Protein AF-A0A109LK36-F1 (afdb_monomer)

Organism: Pseudomonas fluorescens (NCBI:txid294)

Foldseek 3Di:
DAWDAKDAQVVDVVGDPDIGTDDDDDDDPDDPADAPDVVLLVVLLVQLVVCQVAFQCVSCVVQDHCVLLVVLVHDRRDGSVVDDSNSSSSSSNSSVVDDPPPDD

Mean predicted aligned error: 5.04 Å

Nearest PDB structures (foldseek):
  3tpz-assembly2_B  TM=9.433E-01  e=3.601E-09  Escherichia coli K-12
  3tpz-assembly1_A  TM=9.506E-01  e=6.682E-09  Escherichia coli K-12
  7o5h-assembly1_V  TM=9.670E-01  e=1.096E-08  Escherichia coli K-12
  3tqs-assembly2_B  TM=9.548E-01  e=1.971E-06  Coxiella burnetii
  3uzu-assembly1_A  TM=8.155E-01  e=7.677E-06  Burkholderia pseudomallei

Sequence (104 aa):
MEHLFNVGPGAFNPPPKVDSAIVRLVPHAVLPHPAKDHKLLERVVREAFNQRRKTLRNTLKALLSNAEIEAAGVDGSLRPEQLDLAAFVRLADQLAIQPASVVE

pLDDT: mean 93.14, std 12.26, range [31.98, 98.31]

Radius of gyration: 18.28 Å; Cα contacts (8 Å, |Δi|>4): 128; chains: 1; bounding box: 41×30×44 Å

InterPro domains:
  IPR001737 Ribosomal RNA adenine methyltransferase KsgA/Erm [PF00398] (2-94)
  IPR001737 Ribosomal RNA adenine methyltransferase KsgA/Erm [PS51689] (1-99)
  IPR001737 Ribosomal RNA adenine methyltransferase KsgA/Erm [PTHR11727] (2-95)
  IPR023165 rRNA adenine dimethylase-like, C-terminal [G3DSA:1.10.8.100] (32-96)
  IPR029063 S-adenosyl-L-methionine-dependent methyltransferase superfamily [G3DSA:3.40.50.150] (1-31)
  IPR029063 S-adenosyl-L-methionine-dependent methyltransferase superfamily [SSF53335] (1-95)

Structure (mmCIF, N/CA/C/O backbone):
data_AF-A0A109LK36-F1
#
_entry.id   AF-A0A109LK36-F1
#
loop_
_atom_site.group_PDB
_atom_site.id
_atom_site.type_symbol
_atom_site.label_atom_id
_atom_site.label_alt_id
_atom_site.label_comp_id
_atom_site.label_asym_id
_atom_site.label_entity_id
_atom_site.label_seq_id
_atom_site.pdbx_PDB_ins_code
_atom_site.Cartn_x
_atom_site.Cartn_y
_atom_site.Cartn_z
_atom_site.occupancy
_atom_site.B_iso_or_equiv
_atom_site.auth_seq_id
_atom_site.auth_comp_id
_atom_site.auth_asym_id
_atom_site.auth_atom_id
_atom_site.pdbx_PDB_model_num
ATOM 1 N N . MET A 1 1 ? -1.047 -5.581 -13.219 1.00 84.94 1 MET A N 1
ATOM 2 C CA . MET A 1 1 ? 0.137 -4.893 -13.772 1.00 84.94 1 MET A CA 1
ATOM 3 C C . MET A 1 1 ? 0.925 -5.913 -14.553 1.00 84.94 1 MET A C 1
ATOM 5 O O . MET A 1 1 ? 1.114 -7.011 -14.051 1.00 84.94 1 MET A O 1
ATOM 9 N N . GLU A 1 2 ? 1.336 -5.570 -15.762 1.00 95.00 2 GLU A N 1
ATOM 10 C CA . GLU A 1 2 ? 2.077 -6.474 -16.636 1.00 95.00 2 GLU A CA 1
ATOM 11 C C . GLU A 1 2 ? 3.436 -5.853 -16.956 1.00 95.00 2 G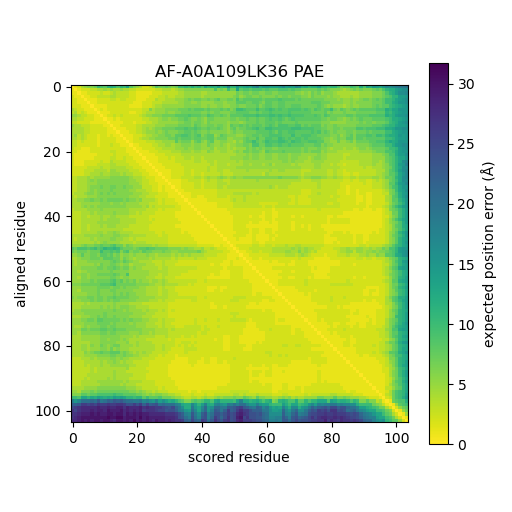LU A C 1
ATOM 13 O O . GLU A 1 2 ? 3.505 -4.710 -17.412 1.00 95.00 2 GLU A O 1
ATOM 18 N N . HIS A 1 3 ? 4.514 -6.581 -16.671 1.00 96.50 3 HIS A N 1
ATOM 19 C CA . HIS A 1 3 ? 5.863 -6.213 -17.100 1.00 96.50 3 HIS A CA 1
ATOM 20 C C . HIS A 1 3 ? 6.048 -6.686 -18.542 1.00 96.50 3 HIS A C 1
ATOM 22 O O . HIS A 1 3 ? 5.827 -7.862 -18.821 1.00 96.50 3 HIS A O 1
ATOM 28 N N . LEU A 1 4 ? 6.382 -5.771 -19.457 1.00 96.75 4 LEU A N 1
ATOM 29 C CA . LEU A 1 4 ? 6.534 -6.103 -20.876 1.00 96.75 4 LEU A CA 1
ATOM 30 C C . LEU A 1 4 ? 7.989 -6.446 -21.203 1.00 96.75 4 LEU A C 1
ATOM 32 O O . LEU A 1 4 ? 8.265 -7.511 -21.744 1.00 96.75 4 LEU A O 1
ATOM 36 N N . PHE A 1 5 ? 8.918 -5.537 -20.894 1.00 97.00 5 PHE A N 1
ATOM 37 C CA . PHE A 1 5 ? 10.355 -5.733 -21.098 1.00 97.00 5 PHE A CA 1
ATOM 38 C C . PHE A 1 5 ? 11.180 -4.656 -20.381 1.00 97.00 5 PHE A C 1
ATOM 40 O O . PHE A 1 5 ? 10.678 -3.587 -20.023 1.00 97.00 5 PHE A O 1
ATOM 47 N N . ASN A 1 6 ? 12.470 -4.941 -20.196 1.00 97.25 6 ASN A N 1
ATOM 48 C CA . ASN A 1 6 ? 13.455 -3.990 -19.678 1.00 97.25 6 ASN A CA 1
ATOM 49 C C . ASN A 1 6 ? 14.089 -3.185 -20.820 1.00 97.25 6 ASN A C 1
ATOM 51 O O . ASN A 1 6 ? 14.254 -3.689 -21.930 1.00 97.25 6 ASN A O 1
ATOM 55 N N . VAL A 1 7 ? 14.472 -1.944 -20.531 1.00 96.88 7 VAL A N 1
ATOM 56 C CA . VAL A 1 7 ? 15.132 -1.027 -21.464 1.00 96.88 7 VAL A CA 1
ATOM 57 C C . VAL A 1 7 ? 16.443 -0.570 -20.833 1.00 96.88 7 VAL A C 1
ATOM 59 O O . VAL A 1 7 ? 16.445 0.120 -19.813 1.00 96.88 7 VAL A O 1
ATOM 62 N N . GLY A 1 8 ? 17.559 -0.975 -21.437 1.00 96.50 8 GLY A N 1
ATOM 63 C CA . GLY A 1 8 ? 18.889 -0.612 -20.954 1.00 96.50 8 GLY A CA 1
ATOM 64 C C . GLY A 1 8 ? 19.239 0.864 -21.216 1.00 96.50 8 GLY A C 1
ATOM 65 O O . GLY A 1 8 ? 18.664 1.483 -22.118 1.00 96.50 8 GLY A O 1
ATOM 66 N N . PRO A 1 9 ? 20.229 1.433 -20.501 1.00 96.19 9 PRO A N 1
ATOM 67 C CA . PRO A 1 9 ? 20.612 2.844 -20.622 1.00 96.19 9 PRO A CA 1
ATOM 68 C C . PRO A 1 9 ? 21.001 3.297 -22.034 1.00 96.19 9 PRO A C 1
ATOM 70 O O . PRO A 1 9 ? 20.773 4.449 -22.392 1.00 96.19 9 PRO A O 1
ATOM 73 N N . GLY A 1 10 ? 21.561 2.394 -22.848 1.00 96.06 10 GLY A N 1
ATOM 74 C CA . GLY A 1 10 ? 21.989 2.686 -24.221 1.00 96.06 10 GLY A CA 1
ATOM 75 C C . GLY A 1 10 ? 20.854 3.060 -25.181 1.00 96.06 10 GLY A C 1
ATOM 76 O O . GLY A 1 10 ? 21.126 3.535 -26.277 1.00 96.06 10 GLY A O 1
ATOM 77 N N . ALA A 1 11 ? 19.594 2.873 -24.777 1.00 96.38 11 ALA A N 1
ATOM 78 C CA . ALA A 1 11 ? 18.425 3.299 -25.542 1.00 96.38 11 ALA A CA 1
ATOM 79 C C . ALA A 1 11 ? 18.077 4.794 -25.369 1.00 96.38 11 ALA A C 1
ATOM 81 O O . ALA A 1 11 ? 17.161 5.280 -26.029 1.00 96.38 11 ALA A O 1
ATOM 82 N N . PHE A 1 12 ? 18.774 5.526 -24.491 1.00 97.31 12 PHE A N 1
ATOM 83 C CA . PHE A 1 12 ? 18.495 6.930 -24.171 1.00 97.31 12 PHE A CA 1
ATOM 84 C C . PHE A 1 12 ? 19.687 7.835 -24.502 1.00 97.31 12 PHE A C 1
ATOM 86 O O . PHE A 1 12 ? 20.841 7.410 -24.446 1.00 97.31 12 PHE A O 1
ATOM 93 N N . ASN A 1 13 ? 19.414 9.111 -24.793 1.00 95.50 13 ASN A N 1
ATOM 94 C CA . ASN A 1 13 ? 20.443 10.132 -24.985 1.00 95.50 13 ASN A CA 1
ATOM 95 C C . ASN A 1 13 ? 20.089 11.428 -24.220 1.00 95.50 13 ASN A C 1
ATOM 97 O O . ASN A 1 13 ? 19.092 12.063 -24.572 1.00 95.50 13 ASN A O 1
ATOM 101 N N . PRO A 1 14 ? 20.882 11.841 -23.209 1.00 94.69 14 PRO A N 1
ATOM 102 C CA . PRO A 1 14 ? 22.025 11.117 -22.637 1.00 94.69 14 PRO A CA 1
ATOM 103 C C . PRO A 1 14 ? 21.590 9.851 -21.865 1.00 94.69 14 PRO A C 1
ATOM 105 O O . PRO A 1 14 ? 20.459 9.791 -21.377 1.00 94.69 14 PRO A O 1
ATOM 108 N N . PRO A 1 15 ? 22.467 8.838 -21.730 1.00 96.25 15 PRO A N 1
ATOM 109 C CA . PRO A 1 15 ? 22.126 7.591 -21.048 1.00 96.25 15 PRO A CA 1
ATOM 110 C C . PRO A 1 15 ? 21.964 7.790 -19.523 1.00 96.25 15 PRO A C 1
ATOM 112 O O . PRO A 1 15 ? 22.825 8.416 -18.892 1.00 96.25 15 PRO A O 1
ATOM 115 N N . PRO A 1 16 ? 20.897 7.254 -18.893 1.00 96.75 16 PRO A N 1
ATOM 116 C CA . PRO A 1 16 ? 20.710 7.291 -17.442 1.00 96.75 16 PRO A CA 1
ATOM 117 C C . PRO A 1 16 ? 21.665 6.333 -16.704 1.00 96.75 16 PRO A C 1
ATOM 119 O O . PRO A 1 16 ? 22.274 5.448 -17.297 1.00 96.75 16 PRO A O 1
ATOM 122 N N . LYS A 1 17 ? 21.773 6.472 -15.374 1.00 96.69 17 LYS A N 1
ATOM 123 C CA . LYS A 1 17 ? 22.601 5.597 -14.507 1.00 96.69 17 LYS A CA 1
ATOM 124 C C . LYS A 1 17 ? 21.892 4.321 -14.030 1.00 96.69 17 LYS A C 1
ATOM 126 O O . LYS A 1 17 ? 22.451 3.582 -13.226 1.00 96.69 17 LYS A O 1
ATOM 131 N N . VAL A 1 18 ? 20.649 4.114 -14.445 1.00 96.50 18 VAL A N 1
ATOM 132 C CA . VAL A 1 18 ? 19.772 3.044 -13.959 1.00 96.50 18 VAL A CA 1
ATOM 133 C C . VAL A 1 18 ? 19.089 2.360 -15.134 1.00 96.50 18 VAL A C 1
ATOM 135 O O . VAL A 1 18 ? 18.889 2.981 -16.181 1.00 96.50 18 VAL A O 1
ATOM 138 N N . ASP A 1 19 ? 18.708 1.101 -14.946 1.00 96.50 19 ASP A N 1
ATOM 139 C CA . ASP A 1 19 ? 17.860 0.381 -15.891 1.00 96.50 19 ASP A CA 1
ATOM 140 C C . ASP A 1 19 ? 16.426 0.919 -15.875 1.00 96.50 19 ASP A C 1
ATOM 142 O O . ASP A 1 19 ? 15.912 1.368 -14.847 1.00 96.50 19 ASP A O 1
ATOM 146 N N . SER A 1 20 ? 15.773 0.856 -17.033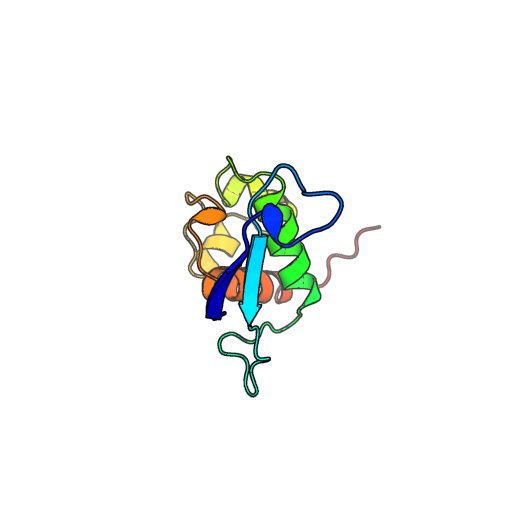 1.00 96.75 20 SER A N 1
ATOM 147 C CA . SER A 1 20 ? 14.360 1.195 -17.199 1.00 96.75 20 SER A CA 1
ATOM 148 C C . SER A 1 20 ? 13.532 -0.059 -17.483 1.00 96.75 20 SER A C 1
ATOM 150 O O . SER A 1 20 ? 14.057 -1.094 -17.892 1.00 96.75 20 SER A O 1
ATOM 152 N N . ALA A 1 21 ? 12.216 0.028 -17.301 1.00 97.06 21 ALA A N 1
ATOM 153 C CA . ALA A 1 21 ? 11.283 -1.032 -17.668 1.00 97.06 21 ALA A CA 1
ATOM 154 C C . ALA A 1 21 ? 9.993 -0.441 -18.238 1.00 97.06 21 ALA A C 1
ATOM 156 O O . ALA A 1 21 ? 9.527 0.603 -17.778 1.00 97.06 21 ALA A O 1
ATOM 157 N N . ILE A 1 22 ? 9.404 -1.127 -19.219 1.00 97.38 22 ILE A N 1
ATOM 158 C CA . ILE A 1 22 ? 8.076 -0.804 -19.739 1.00 97.38 22 ILE A CA 1
ATOM 159 C C . ILE A 1 22 ? 7.051 -1.690 -19.041 1.00 97.38 22 ILE A C 1
ATOM 161 O O . ILE A 1 22 ? 7.141 -2.921 -19.059 1.00 97.38 22 ILE A O 1
ATOM 165 N N . VAL A 1 23 ? 6.057 -1.048 -18.433 1.00 97.69 23 VAL A N 1
ATOM 166 C CA . VAL A 1 23 ? 4.978 -1.703 -17.693 1.00 97.69 23 VAL A CA 1
ATOM 167 C C . VAL A 1 23 ? 3.632 -1.253 -18.242 1.00 97.69 23 VAL A C 1
ATOM 169 O O . VAL A 1 23 ? 3.437 -0.080 -18.557 1.00 97.69 23 VAL A O 1
ATOM 172 N N . ARG A 1 24 ? 2.687 -2.186 -18.349 1.00 97.50 24 ARG A N 1
ATOM 173 C CA . ARG A 1 24 ? 1.312 -1.919 -18.769 1.00 97.50 24 ARG A CA 1
ATOM 174 C C . ARG A 1 24 ? 0.373 -1.993 -17.570 1.00 97.50 24 ARG A C 1
ATOM 176 O O . ARG A 1 24 ? 0.329 -2.983 -16.832 1.00 97.50 24 ARG A O 1
ATOM 183 N N . LEU A 1 25 ? -0.402 -0.928 -17.396 1.00 97.06 25 LEU A N 1
ATOM 184 C CA . LEU A 1 25 ? -1.506 -0.845 -16.448 1.00 97.06 25 LEU A CA 1
ATOM 185 C C . LEU A 1 25 ? -2.803 -0.741 -17.247 1.00 97.06 25 LEU A C 1
ATOM 187 O O . LEU A 1 25 ? -2.959 0.166 -18.059 1.00 97.06 25 LEU A O 1
ATOM 191 N N . VAL A 1 26 ? -3.717 -1.682 -17.024 1.00 96.00 26 VAL A N 1
ATOM 192 C CA . VAL A 1 26 ? -5.066 -1.648 -17.592 1.00 96.00 26 VAL A CA 1
ATOM 193 C C . VAL A 1 26 ? -6.018 -1.328 -16.444 1.00 96.00 26 VAL A C 1
ATOM 195 O O . VAL A 1 26 ? -6.032 -2.087 -15.469 1.00 96.00 26 VAL A O 1
ATOM 198 N N . PRO A 1 27 ? -6.773 -0.216 -16.505 1.00 95.94 27 PRO A N 1
ATOM 199 C CA . PRO A 1 27 ? -7.779 0.085 -15.500 1.00 95.9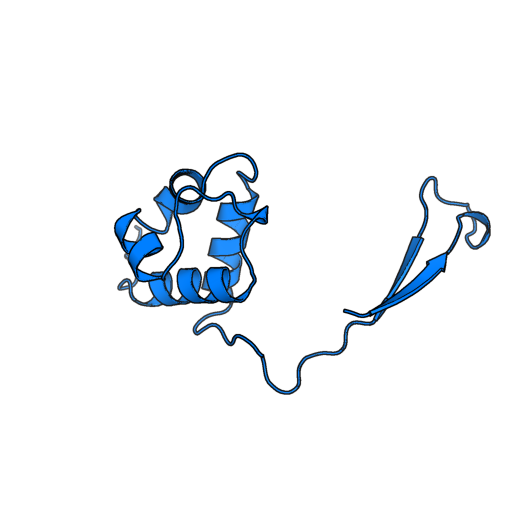4 27 PRO A CA 1
ATOM 200 C C . PRO A 1 27 ? -8.772 -1.068 -15.363 1.00 95.94 27 PRO A C 1
ATOM 202 O O . PRO A 1 27 ? -9.226 -1.640 -16.355 1.00 95.94 27 PRO A O 1
ATOM 205 N N . HIS A 1 28 ? -9.116 -1.409 -14.127 1.00 95.25 28 HIS A N 1
ATOM 206 C CA . HIS A 1 28 ? -10.146 -2.404 -13.871 1.00 95.25 28 HIS A CA 1
ATOM 207 C C . HIS A 1 28 ? -11.515 -1.868 -14.304 1.00 95.25 28 HIS A C 1
ATOM 209 O O . HIS A 1 28 ? -11.919 -0.795 -13.865 1.00 95.25 28 HIS A O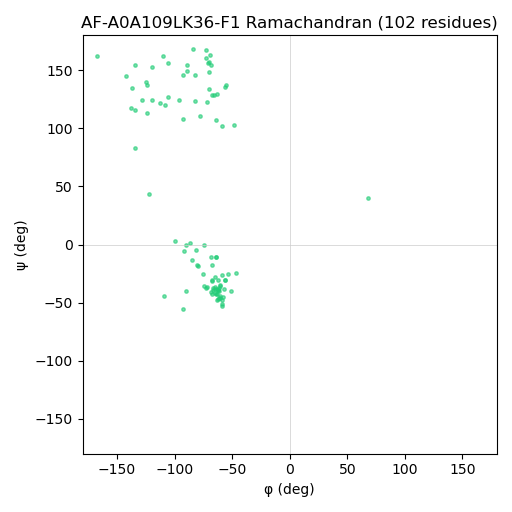 1
ATOM 215 N N . ALA A 1 29 ? -12.248 -2.638 -15.113 1.00 96.19 29 ALA A N 1
ATOM 216 C CA . ALA A 1 29 ? -13.644 -2.332 -15.435 1.00 96.19 29 ALA A CA 1
ATOM 217 C C . ALA A 1 29 ? -14.551 -2.461 -14.198 1.00 96.19 29 ALA A C 1
ATOM 219 O O . ALA A 1 29 ? -15.459 -1.663 -13.994 1.00 96.19 29 ALA A O 1
ATOM 220 N N . VAL A 1 30 ? -14.260 -3.454 -13.352 1.00 96.56 30 VAL A N 1
ATOM 221 C CA . VAL A 1 30 ? -14.861 -3.650 -12.030 1.00 96.56 30 VAL A CA 1
ATOM 222 C C . VAL A 1 30 ? -13.724 -3.808 -11.034 1.00 96.56 30 VAL A C 1
ATOM 224 O O . VAL A 1 30 ? -12.848 -4.655 -11.223 1.00 96.56 30 VAL A O 1
ATOM 227 N N . LEU A 1 31 ? -13.713 -2.975 -9.992 1.00 95.31 31 LEU A N 1
ATOM 228 C CA . LEU A 1 31 ? -12.675 -3.026 -8.966 1.00 95.31 31 LEU A CA 1
ATOM 229 C C . LEU A 1 31 ? -12.766 -4.356 -8.196 1.00 95.31 31 LEU A C 1
ATOM 231 O O . LEU A 1 31 ? -13.844 -4.678 -7.697 1.00 95.31 31 LEU A O 1
ATOM 235 N N . PRO A 1 32 ? -11.660 -5.110 -8.046 1.00 95.56 32 PRO A N 1
ATOM 236 C CA . PRO A 1 32 ? -11.671 -6.372 -7.301 1.00 95.56 32 PRO A CA 1
ATOM 237 C C . PRO A 1 32 ? -11.912 -6.160 -5.800 1.00 95.56 32 PRO A C 1
ATOM 239 O O . PRO A 1 32 ? -12.507 -7.006 -5.135 1.00 95.56 32 PRO A O 1
ATOM 242 N N . HIS A 1 33 ? -11.464 -5.019 -5.272 1.00 96.50 33 HIS A N 1
ATOM 243 C CA . HIS A 1 33 ? -11.618 -4.624 -3.874 1.00 96.50 33 HIS A CA 1
ATOM 244 C C . HIS A 1 33 ? -12.074 -3.157 -3.823 1.00 96.50 33 HIS A C 1
ATOM 246 O O . HIS A 1 33 ? -11.235 -2.257 -3.738 1.00 96.50 33 HIS A O 1
ATOM 252 N N . PRO A 1 34 ? -13.381 -2.882 -3.972 1.00 96.25 34 PRO A N 1
ATOM 253 C CA . PRO A 1 34 ? -13.892 -1.520 -3.904 1.00 96.25 34 PRO A CA 1
ATOM 254 C C . PRO A 1 34 ? -13.848 -1.020 -2.454 1.00 96.25 34 PRO A C 1
ATOM 256 O O . PRO A 1 34 ? -14.449 -1.630 -1.577 1.00 96.25 34 PRO A O 1
ATOM 259 N N . ALA A 1 35 ? -13.153 0.091 -2.208 1.00 96.69 35 ALA A N 1
ATOM 260 C CA . ALA A 1 35 ? -13.239 0.806 -0.935 1.00 96.69 35 ALA A CA 1
ATOM 261 C C . ALA A 1 35 ? -14.472 1.714 -0.914 1.00 96.69 35 ALA A C 1
ATOM 263 O O . ALA A 1 35 ? -14.820 2.302 -1.941 1.00 96.69 35 ALA A O 1
ATOM 264 N N . LYS A 1 36 ? -15.097 1.876 0.258 1.00 95.81 36 LYS A N 1
ATOM 265 C CA . LYS A 1 36 ? -16.239 2.790 0.440 1.00 95.81 36 LYS A CA 1
ATOM 266 C C . LYS A 1 36 ? -15.859 4.249 0.189 1.00 95.81 36 LYS A C 1
ATOM 268 O O . LYS A 1 36 ? -16.639 4.991 -0.398 1.00 95.81 36 LYS A O 1
ATOM 273 N N . ASP A 1 37 ? -14.659 4.643 0.616 1.00 96.19 37 ASP A N 1
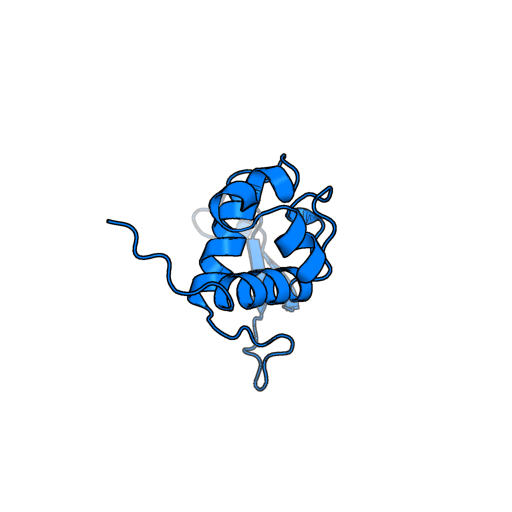ATOM 274 C CA . ASP A 1 37 ? -14.081 5.964 0.365 1.00 96.19 37 ASP A CA 1
ATOM 275 C C . ASP A 1 37 ? -12.593 5.831 0.003 1.00 96.19 37 ASP A C 1
ATOM 277 O O . ASP A 1 37 ? -11.761 5.390 0.803 1.00 96.19 37 ASP A O 1
ATOM 281 N N . HIS A 1 38 ? -12.242 6.246 -1.216 1.00 95.19 38 HIS A N 1
ATOM 282 C CA . HIS A 1 38 ? -10.868 6.187 -1.706 1.00 95.19 38 HIS A CA 1
ATOM 283 C C . HIS A 1 38 ? -9.914 7.102 -0.919 1.00 95.19 38 HIS A C 1
ATOM 285 O O . HIS A 1 38 ? -8.721 6.812 -0.846 1.00 95.19 38 HIS A O 1
ATOM 291 N N . LYS A 1 39 ? -10.405 8.205 -0.334 1.00 97.00 39 LYS A N 1
ATOM 292 C CA . LYS A 1 39 ? -9.579 9.146 0.439 1.00 97.00 39 LYS A CA 1
ATOM 293 C C . LYS A 1 39 ? -9.161 8.536 1.767 1.00 97.00 39 LYS A C 1
ATOM 295 O O . LYS A 1 39 ? -8.033 8.741 2.212 1.00 97.00 39 LYS A O 1
ATOM 300 N N . LEU A 1 40 ? -10.048 7.754 2.382 1.00 97.44 40 LEU A N 1
ATOM 301 C CA . LEU A 1 40 ? -9.721 7.000 3.589 1.00 97.44 40 LEU A CA 1
ATOM 302 C C . LEU A 1 40 ? -8.717 5.890 3.283 1.00 97.44 40 LEU A C 1
ATOM 304 O O . LEU A 1 40 ? -7.752 5.740 4.029 1.00 97.44 40 LEU A O 1
ATOM 308 N N . LEU A 1 41 ? -8.871 5.186 2.155 1.00 98.00 41 LEU A N 1
ATOM 309 C CA . LEU A 1 41 ? -7.875 4.209 1.706 1.00 98.00 41 LEU A CA 1
ATOM 310 C C . LEU A 1 41 ? -6.502 4.857 1.502 1.00 98.00 41 LEU A C 1
ATOM 312 O O . LEU A 1 41 ? -5.507 4.360 2.027 1.00 98.00 41 LEU A O 1
ATOM 316 N N . GLU A 1 42 ? -6.444 5.991 0.801 1.00 97.62 42 GLU A N 1
ATOM 317 C CA . GLU A 1 42 ? -5.202 6.741 0.605 1.00 97.62 42 GLU A CA 1
ATOM 318 C C . GLU A 1 42 ? -4.570 7.149 1.943 1.00 97.62 42 GLU A C 1
ATOM 320 O O . GLU A 1 42 ? -3.367 6.968 2.137 1.00 97.62 42 GLU A O 1
ATOM 325 N N . ARG A 1 43 ? -5.374 7.653 2.888 1.00 97.44 43 ARG A N 1
ATOM 326 C CA . ARG A 1 43 ? -4.914 8.054 4.224 1.00 97.44 43 ARG A CA 1
ATOM 327 C C . ARG A 1 43 ? -4.341 6.873 5.008 1.00 97.44 43 ARG A C 1
ATOM 329 O O . ARG A 1 43 ? -3.253 6.998 5.565 1.00 97.44 43 ARG A O 1
ATOM 336 N N . VAL A 1 44 ? -5.031 5.731 5.026 1.00 97.38 44 VAL A N 1
ATOM 337 C CA . VAL A 1 44 ? -4.566 4.517 5.719 1.00 97.38 44 VAL A CA 1
ATOM 338 C C . VAL A 1 44 ? -3.264 4.004 5.105 1.00 97.38 44 VAL A C 1
ATOM 340 O O . VAL A 1 44 ? -2.311 3.743 5.839 1.00 97.38 44 VAL A O 1
ATOM 343 N N . VAL A 1 45 ? -3.184 3.900 3.773 1.00 97.44 45 VAL A N 1
ATOM 344 C CA . VAL A 1 45 ? -1.965 3.454 3.075 1.00 97.44 45 VAL A CA 1
ATOM 345 C C . VAL A 1 45 ? -0.807 4.409 3.365 1.00 97.44 45 VAL A C 1
ATOM 347 O O . VAL A 1 45 ? 0.288 3.967 3.716 1.00 97.44 45 VAL A O 1
ATOM 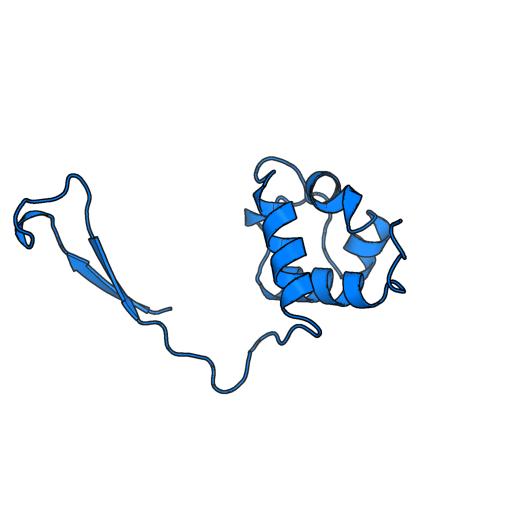350 N N . ARG A 1 46 ? -1.043 5.722 3.285 1.00 97.31 46 ARG A N 1
ATOM 351 C CA . ARG A 1 46 ? -0.027 6.740 3.569 1.00 97.31 46 ARG A CA 1
ATOM 352 C C . ARG A 1 46 ? 0.522 6.616 4.990 1.00 97.31 46 ARG A C 1
ATOM 354 O O . ARG A 1 46 ? 1.737 6.531 5.158 1.00 97.31 46 ARG A O 1
ATOM 361 N N . GLU A 1 47 ? -0.344 6.557 6.001 1.00 96.56 47 GLU A N 1
ATOM 362 C CA . GLU A 1 47 ? 0.096 6.445 7.399 1.00 96.56 47 GLU A CA 1
ATOM 363 C C . GLU A 1 47 ? 0.810 5.124 7.689 1.00 96.56 47 GLU A C 1
ATOM 365 O O . GLU A 1 47 ? 1.831 5.106 8.381 1.00 96.56 47 GLU A O 1
ATOM 370 N N . ALA A 1 48 ? 0.342 4.020 7.101 1.00 96.50 48 ALA A N 1
ATOM 371 C CA . ALA A 1 48 ? 1.014 2.735 7.222 1.00 96.50 48 ALA A CA 1
ATOM 372 C C . ALA A 1 48 ? 2.460 2.815 6.693 1.00 96.50 48 ALA A C 1
ATOM 374 O O . ALA A 1 48 ? 3.415 2.507 7.412 1.00 96.50 48 ALA A O 1
ATOM 375 N N . PHE A 1 49 ? 2.654 3.299 5.463 1.00 97.12 49 PHE A N 1
ATOM 376 C CA . PHE A 1 49 ? 3.969 3.296 4.816 1.00 97.12 49 PHE A CA 1
ATOM 377 C C . PHE A 1 49 ? 4.908 4.431 5.260 1.00 97.12 49 PHE A C 1
ATOM 379 O O . PHE A 1 49 ? 6.129 4.268 5.145 1.00 97.12 49 PHE A O 1
ATOM 386 N N . ASN A 1 50 ? 4.398 5.512 5.867 1.00 95.38 50 ASN A N 1
ATOM 387 C CA . ASN A 1 50 ? 5.221 6.542 6.523 1.00 95.38 50 ASN A CA 1
ATOM 388 C C . ASN A 1 50 ? 6.135 5.950 7.609 1.00 9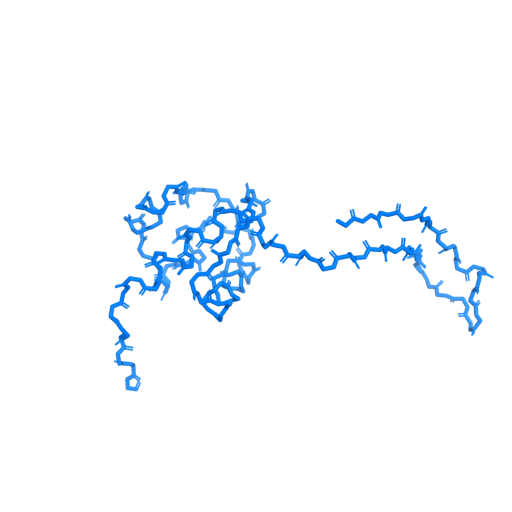5.38 50 ASN A C 1
ATOM 390 O O . ASN A 1 50 ? 7.247 6.429 7.839 1.00 95.38 50 ASN A O 1
ATOM 394 N N . GLN A 1 51 ? 5.695 4.868 8.253 1.00 91.50 51 GLN A N 1
ATOM 395 C CA . GLN A 1 51 ? 6.438 4.162 9.291 1.00 91.50 51 GLN A CA 1
ATOM 396 C C . GLN A 1 51 ? 6.665 2.688 8.925 1.00 91.50 51 GLN A C 1
ATOM 398 O O . GLN A 1 51 ? 6.583 1.822 9.791 1.00 91.50 51 GLN A O 1
ATOM 403 N N . ARG A 1 52 ? 7.037 2.395 7.667 1.00 91.69 52 ARG A N 1
ATOM 404 C CA . ARG A 1 52 ? 7.128 1.026 7.097 1.00 91.69 52 ARG A CA 1
ATOM 405 C C . ARG A 1 52 ? 7.834 -0.051 7.941 1.00 91.69 52 ARG A C 1
ATOM 407 O O . ARG A 1 52 ? 7.603 -1.229 7.757 1.00 91.69 52 ARG A O 1
ATOM 414 N N . ARG A 1 53 ? 8.733 0.316 8.862 1.00 94.94 53 ARG A N 1
ATOM 415 C CA . ARG A 1 53 ? 9.458 -0.645 9.725 1.00 94.94 53 ARG A CA 1
ATOM 416 C C . ARG A 1 53 ? 8.746 -0.954 11.047 1.00 94.94 53 ARG A C 1
ATOM 418 O O . ARG A 1 53 ? 9.298 -1.679 11.873 1.00 94.94 53 ARG A O 1
ATOM 425 N N . LYS A 1 54 ? 7.591 -0.346 11.306 1.00 97.06 54 LYS A N 1
ATOM 426 C CA . LYS A 1 54 ? 6.793 -0.539 12.519 1.00 97.06 54 LYS A CA 1
ATOM 427 C C . LYS A 1 54 ? 5.570 -1.394 12.197 1.00 97.06 54 LYS A C 1
ATOM 429 O O . LYS A 1 54 ? 5.137 -1.473 11.054 1.00 97.06 54 LYS A O 1
ATOM 434 N N . THR A 1 55 ? 5.044 -2.055 13.219 1.00 97.62 55 THR A N 1
ATOM 435 C CA . THR A 1 55 ? 3.829 -2.867 13.104 1.00 97.62 55 THR A CA 1
ATOM 436 C C . THR A 1 55 ? 2.596 -1.985 12.917 1.00 97.62 55 THR A C 1
ATOM 438 O O . THR A 1 55 ? 2.599 -0.830 13.350 1.00 97.62 55 THR A O 1
ATOM 441 N N . LEU A 1 56 ? 1.525 -2.517 12.330 1.00 97.31 56 LEU A N 1
ATOM 442 C CA . LEU A 1 56 ? 0.310 -1.761 12.011 1.00 97.31 56 LEU A CA 1
ATOM 443 C C . LEU A 1 56 ? -0.318 -1.084 13.224 1.00 97.31 56 LEU A C 1
ATOM 445 O O . LEU A 1 56 ? -0.723 0.071 13.134 1.00 97.31 56 LEU A O 1
ATOM 449 N N . ARG A 1 57 ? -0.317 -1.743 14.389 1.00 97.00 57 ARG A N 1
ATOM 450 C CA . ARG A 1 57 ? -0.783 -1.120 15.641 1.00 97.00 57 ARG A CA 1
ATOM 451 C C . ARG A 1 57 ? -0.009 0.140 16.021 1.00 97.00 57 ARG A C 1
ATOM 453 O O . ARG A 1 57 ? -0.538 0.983 16.728 1.00 97.00 57 ARG A O 1
ATOM 460 N N . ASN A 1 58 ? 1.243 0.268 15.581 1.00 96.88 58 ASN A N 1
ATOM 461 C CA . ASN A 1 58 ? 2.062 1.452 15.818 1.00 96.88 58 ASN A CA 1
ATOM 462 C C . ASN A 1 58 ? 1.900 2.489 14.705 1.00 96.88 58 ASN A C 1
ATOM 464 O O . ASN A 1 58 ? 1.852 3.680 15.005 1.00 96.88 58 ASN A O 1
ATOM 468 N N . THR A 1 59 ? 1.819 2.052 13.444 1.00 96.56 59 THR A N 1
ATOM 469 C CA . THR A 1 59 ? 1.692 2.963 12.298 1.00 96.56 59 THR A CA 1
ATOM 470 C C . THR A 1 59 ? 0.303 3.591 12.213 1.00 96.56 59 THR A C 1
ATOM 472 O O . THR A 1 59 ? 0.188 4.763 11.885 1.00 96.56 59 THR A O 1
ATOM 475 N N . LEU A 1 60 ? -0.753 2.839 12.544 1.00 96.50 60 LEU A N 1
ATOM 476 C CA . LEU A 1 60 ? -2.149 3.259 12.391 1.00 96.50 60 LEU A CA 1
ATOM 477 C C . LEU A 1 60 ? -2.799 3.759 13.682 1.00 96.50 60 LEU A C 1
ATOM 479 O O . LEU A 1 60 ? -3.962 4.135 13.638 1.00 96.50 60 LEU A O 1
ATOM 483 N N . LYS A 1 61 ? -2.079 3.835 14.809 1.00 94.81 61 LYS A N 1
ATOM 484 C CA . LYS A 1 61 ? -2.645 4.197 16.127 1.00 94.81 61 LYS A CA 1
ATOM 485 C C . LYS A 1 61 ? -3.433 5.513 16.174 1.00 94.81 61 LYS A C 1
ATOM 487 O O . LYS A 1 61 ? -4.245 5.697 17.070 1.00 94.81 61 LYS A O 1
ATOM 492 N N . ALA A 1 62 ? -3.141 6.446 15.264 1.00 93.56 62 ALA A N 1
ATOM 493 C CA . ALA A 1 62 ? -3.823 7.738 15.164 1.00 93.56 62 ALA A CA 1
ATOM 494 C C . ALA A 1 62 ? -5.117 7.679 14.329 1.00 93.56 62 ALA A C 1
ATOM 496 O O . ALA A 1 62 ? -5.882 8.637 14.323 1.00 93.56 62 ALA A O 1
ATOM 497 N N . LEU A 1 63 ? -5.329 6.585 13.593 1.00 95.31 63 LEU A N 1
ATOM 498 C CA . LEU A 1 63 ? -6.501 6.345 12.751 1.00 95.31 63 LEU A CA 1
ATOM 499 C C . LEU A 1 63 ? -7.396 5.251 13.340 1.00 95.31 63 LEU A C 1
ATOM 501 O O . LEU A 1 63 ? -8.611 5.394 13.367 1.00 95.31 63 LEU A O 1
ATOM 505 N N . LEU A 1 64 ? -6.788 4.155 13.794 1.00 96.12 64 LEU A N 1
ATOM 506 C CA . LEU A 1 64 ? -7.465 2.957 14.272 1.00 96.12 64 LEU A CA 1
ATOM 507 C C . LEU A 1 64 ? -6.791 2.454 15.550 1.00 96.12 64 LEU A C 1
ATOM 509 O O . LEU A 1 64 ? -5.565 2.328 15.633 1.00 96.12 64 LEU A O 1
ATOM 513 N N . SER A 1 65 ? -7.608 2.111 16.537 1.00 95.81 65 SER A N 1
ATOM 514 C CA . SER A 1 65 ? -7.202 1.333 17.703 1.00 95.81 65 SER A CA 1
ATOM 515 C C . SER A 1 65 ? -6.875 -0.117 17.317 1.00 95.81 65 SER A C 1
ATOM 517 O O . SER A 1 65 ? -7.273 -0.612 16.262 1.00 95.81 65 SER A O 1
ATOM 519 N N . ASN A 1 66 ? -6.173 -0.848 18.193 1.00 95.12 66 ASN A N 1
ATOM 520 C CA . ASN A 1 66 ? -5.868 -2.264 17.941 1.00 95.12 66 ASN A CA 1
ATOM 521 C C . ASN A 1 66 ? -7.143 -3.117 17.804 1.00 95.12 66 ASN A C 1
ATOM 523 O O . ASN A 1 66 ? -7.176 -4.013 16.969 1.00 95.12 66 ASN A O 1
ATOM 527 N N . ALA A 1 67 ? -8.197 -2.800 18.564 1.00 95.50 67 ALA A N 1
ATOM 528 C CA . ALA A 1 67 ? -9.483 -3.488 18.466 1.00 95.50 67 ALA A CA 1
ATOM 529 C C . ALA A 1 67 ? -10.154 -3.272 17.099 1.00 95.50 67 ALA A C 1
ATOM 531 O O . ALA A 1 67 ? -10.751 -4.192 16.552 1.00 95.50 67 ALA A O 1
ATOM 532 N N . GLU A 1 68 ? -10.028 -2.080 16.511 1.00 96.69 68 GLU A N 1
ATOM 533 C CA . GLU A 1 68 ? -10.588 -1.796 15.184 1.00 96.69 68 GLU A CA 1
ATOM 534 C C . GLU A 1 68 ? -9.780 -2.455 14.062 1.00 96.69 68 GLU A C 1
ATOM 536 O O . GLU A 1 68 ? -10.358 -2.941 13.093 1.00 96.69 68 GLU A O 1
ATOM 541 N N . ILE A 1 69 ? -8.454 -2.535 14.202 1.00 97.06 69 ILE A N 1
ATOM 542 C CA . ILE A 1 69 ? -7.605 -3.297 13.274 1.00 97.06 69 ILE A CA 1
ATOM 543 C C . ILE A 1 69 ? -8.018 -4.780 13.275 1.00 97.06 69 ILE A C 1
ATOM 545 O O . ILE A 1 69 ? -8.181 -5.378 12.211 1.00 97.06 69 ILE A O 1
ATOM 549 N N . GLU A 1 70 ? -8.255 -5.355 14.456 1.00 96.31 70 GLU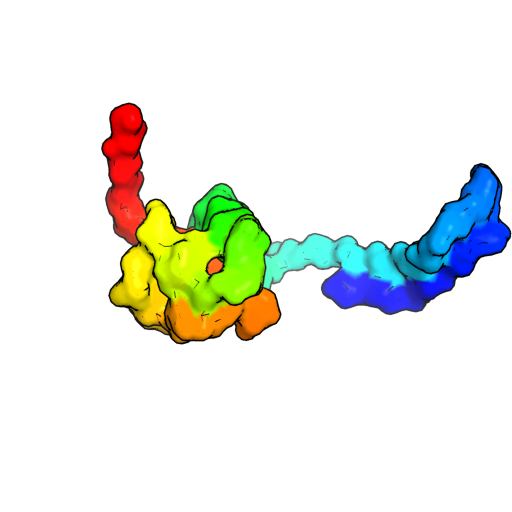 A N 1
ATOM 550 C CA . GLU A 1 70 ? -8.745 -6.731 14.597 1.00 96.31 70 GLU A CA 1
ATOM 551 C C . GLU A 1 70 ? -10.174 -6.894 14.056 1.00 96.31 70 GLU A C 1
ATOM 553 O O . GLU A 1 70 ? -10.455 -7.877 13.370 1.00 96.31 70 GLU A O 1
ATOM 558 N N . ALA A 1 71 ? -11.057 -5.911 14.269 1.00 96.00 71 ALA A N 1
ATOM 559 C CA . ALA A 1 71 ? -12.411 -5.899 13.707 1.00 96.00 71 ALA A CA 1
ATOM 560 C C . ALA A 1 71 ? -12.419 -5.863 12.167 1.00 96.00 71 ALA A C 1
ATOM 562 O O . ALA A 1 71 ? -13.301 -6.450 11.542 1.00 96.00 71 ALA A O 1
ATOM 563 N N . ALA A 1 72 ? -11.404 -5.253 11.545 1.00 96.69 72 ALA A N 1
ATOM 564 C CA . ALA A 1 72 ? -11.177 -5.304 10.099 1.00 96.69 72 ALA A CA 1
ATOM 565 C C . ALA A 1 72 ? -10.616 -6.661 9.610 1.00 96.69 72 ALA A C 1
ATOM 567 O O . ALA A 1 72 ? -10.358 -6.842 8.412 1.00 96.69 72 ALA A O 1
ATOM 568 N N . GLY A 1 73 ? -10.395 -7.622 10.514 1.00 97.06 73 GLY A N 1
ATOM 569 C CA . GLY A 1 73 ? -9.812 -8.927 10.209 1.00 97.06 73 GLY A CA 1
ATOM 570 C C . GLY A 1 73 ? -8.346 -8.827 9.790 1.00 97.06 73 GLY A C 1
ATOM 571 O O . GLY A 1 73 ? -7.935 -9.474 8.822 1.00 97.06 73 GLY A O 1
ATOM 572 N N . VAL A 1 74 ? -7.574 -7.961 10.453 1.00 97.56 74 VAL A N 1
ATOM 573 C CA . VAL A 1 74 ? -6.146 -7.743 10.192 1.00 97.56 74 VAL A CA 1
ATOM 574 C C . VAL A 1 74 ? -5.341 -7.965 11.471 1.00 97.56 74 VAL A C 1
ATOM 576 O O . VAL A 1 74 ? -5.713 -7.498 12.543 1.00 97.56 74 VAL A O 1
ATOM 579 N N . ASP A 1 75 ? -4.202 -8.649 11.357 1.00 96.81 75 ASP A N 1
ATOM 580 C CA . ASP A 1 75 ? -3.258 -8.790 12.466 1.00 96.81 75 ASP A CA 1
ATOM 581 C C . ASP A 1 75 ? -2.425 -7.507 12.629 1.00 96.81 75 ASP A C 1
ATOM 583 O O . ASP A 1 75 ? -1.553 -7.188 11.816 1.00 96.81 75 ASP A O 1
ATOM 587 N N . GLY A 1 76 ? -2.671 -6.777 13.721 1.00 95.75 76 GLY A N 1
ATOM 588 C CA . GLY A 1 76 ? -1.963 -5.541 14.055 1.00 95.75 76 GLY A CA 1
ATOM 589 C C . GLY A 1 76 ? -0.461 -5.704 14.335 1.00 95.75 76 GLY A C 1
ATOM 590 O O . GLY A 1 76 ? 0.245 -4.695 14.441 1.00 95.75 76 GLY A O 1
ATOM 591 N N . SER A 1 77 ? 0.040 -6.936 14.477 1.00 97.25 77 SER A N 1
ATOM 592 C CA . SER A 1 77 ? 1.462 -7.247 14.652 1.00 97.25 77 SER A CA 1
ATOM 593 C C . SER A 1 77 ? 2.253 -7.257 13.337 1.00 97.25 77 SER A C 1
ATOM 595 O O . SER A 1 77 ? 3.478 -7.112 13.365 1.00 97.25 77 SER A O 1
ATOM 597 N N . LEU A 1 78 ? 1.573 -7.352 12.192 1.00 97.56 78 LEU A N 1
ATOM 598 C CA . LEU A 1 78 ? 2.201 -7.319 10.873 1.00 97.56 78 LEU A CA 1
ATOM 599 C C . LEU A 1 78 ? 2.739 -5.928 10.535 1.00 97.56 78 LEU A C 1
ATOM 601 O O . LEU A 1 78 ? 2.295 -4.913 11.075 1.00 97.56 78 LEU A O 1
ATOM 605 N N . ARG A 1 79 ? 3.707 -5.877 9.619 1.00 97.31 79 ARG A N 1
ATOM 606 C CA . ARG A 1 79 ? 4.166 -4.633 8.990 1.00 97.31 79 ARG A CA 1
ATOM 607 C C . ARG A 1 79 ? 3.350 -4.319 7.726 1.00 97.31 79 ARG A C 1
ATOM 609 O O . ARG A 1 79 ? 2.844 -5.253 7.104 1.00 97.31 79 ARG A O 1
ATOM 616 N N . PRO A 1 80 ? 3.246 -3.042 7.312 1.00 96.50 80 PRO A N 1
ATOM 617 C CA . PRO A 1 80 ? 2.474 -2.624 6.138 1.00 96.50 80 PRO A CA 1
ATOM 618 C C . PRO A 1 80 ? 2.789 -3.397 4.853 1.00 96.50 80 PRO A C 1
ATOM 620 O O . PRO A 1 80 ? 1.879 -3.757 4.117 1.00 96.50 80 PRO A O 1
ATOM 623 N N . GLU A 1 81 ? 4.063 -3.698 4.592 1.00 96.75 81 GLU A N 1
ATOM 624 C CA . GLU A 1 81 ? 4.503 -4.433 3.400 1.00 96.75 81 GLU A CA 1
ATOM 625 C C . GLU A 1 81 ? 4.077 -5.909 3.377 1.00 96.75 81 GLU A C 1
ATOM 627 O O . GLU A 1 81 ? 4.240 -6.574 2.359 1.00 96.75 81 GLU A O 1
ATOM 632 N N . GLN A 1 82 ? 3.557 -6.432 4.492 1.00 96.94 82 GLN A N 1
ATOM 633 C CA . GLN A 1 82 ? 3.063 -7.805 4.603 1.00 96.94 82 GLN A CA 1
ATOM 634 C C . GLN A 1 82 ? 1.562 -7.920 4.293 1.00 96.94 82 GLN A C 1
ATOM 636 O O . GLN A 1 82 ? 1.037 -9.031 4.285 1.00 96.94 82 GLN A O 1
ATOM 641 N N . LEU A 1 83 ? 0.867 -6.798 4.076 1.00 96.56 83 LEU A N 1
ATOM 642 C CA . LEU A 1 83 ? -0.568 -6.767 3.797 1.00 96.56 83 LEU A CA 1
ATOM 643 C C . LEU A 1 83 ? -0.859 -6.784 2.302 1.00 96.56 83 LEU A C 1
ATOM 645 O O . LEU A 1 83 ? -0.154 -6.169 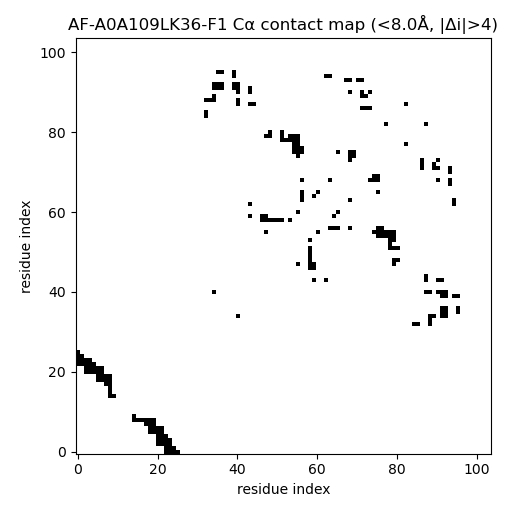1.501 1.00 96.56 83 LEU A O 1
ATOM 649 N N . ASP A 1 84 ? -1.960 -7.439 1.947 1.00 96.75 84 ASP A N 1
ATOM 650 C CA . ASP A 1 84 ? -2.551 -7.337 0.622 1.00 96.75 84 ASP A CA 1
ATOM 651 C C . ASP A 1 84 ? -3.474 -6.110 0.504 1.00 96.75 84 ASP A C 1
ATOM 653 O O . ASP A 1 84 ? -3.835 -5.449 1.483 1.00 96.75 84 ASP A O 1
ATOM 657 N N . LEU A 1 85 ? -3.869 -5.786 -0.730 1.00 96.25 85 LEU A N 1
ATOM 658 C CA . LEU A 1 85 ? -4.754 -4.651 -1.002 1.00 96.25 85 LEU A CA 1
ATOM 659 C C . LEU A 1 85 ? -6.120 -4.810 -0.317 1.00 96.25 85 LEU A C 1
ATOM 661 O O . LEU A 1 85 ? -6.678 -3.831 0.175 1.00 96.25 85 LEU A O 1
ATOM 665 N N . ALA A 1 86 ? -6.650 -6.034 -0.258 1.00 97.75 86 ALA A N 1
ATOM 666 C CA . ALA A 1 86 ? -7.934 -6.310 0.372 1.00 97.75 86 ALA A CA 1
ATOM 667 C C . ALA A 1 86 ? -7.921 -5.969 1.872 1.00 97.75 86 ALA A C 1
ATOM 669 O O . ALA A 1 86 ? -8.897 -5.416 2.376 1.00 97.75 86 ALA A O 1
ATOM 670 N N . ALA A 1 87 ? -6.827 -6.246 2.588 1.00 98.06 87 ALA A N 1
ATOM 671 C CA . ALA A 1 87 ? -6.660 -5.857 3.986 1.00 98.06 87 ALA A CA 1
ATOM 672 C C . ALA A 1 87 ? -6.656 -4.334 4.165 1.00 98.06 87 ALA A C 1
ATOM 674 O O . ALA A 1 87 ? -7.336 -3.825 5.055 1.00 98.06 87 ALA A O 1
ATOM 675 N N . PHE A 1 88 ? -5.964 -3.594 3.294 1.00 98.19 88 PHE A N 1
ATOM 676 C CA . PHE A 1 88 ? -6.000 -2.128 3.327 1.00 98.19 88 PHE A CA 1
ATOM 677 C C . PHE A 1 88 ? -7.400 -1.567 3.069 1.00 98.19 88 PHE A C 1
ATOM 679 O O . PHE A 1 88 ? -7.806 -0.624 3.747 1.00 98.19 88 PHE A O 1
ATOM 686 N N . VAL A 1 89 ? -8.158 -2.169 2.147 1.00 98.31 89 VAL A N 1
ATOM 687 C CA . VAL A 1 89 ? -9.560 -1.799 1.907 1.00 98.31 89 VAL A CA 1
ATOM 688 C C . VAL A 1 89 ? -10.410 -2.037 3.154 1.00 98.31 89 VAL A C 1
ATOM 690 O O . VAL A 1 89 ? -11.128 -1.132 3.564 1.00 98.31 89 VAL A O 1
ATOM 693 N N . ARG A 1 90 ? -10.275 -3.188 3.828 1.00 98.06 90 ARG A N 1
ATOM 694 C CA . ARG A 1 90 ? -11.009 -3.452 5.080 1.00 98.06 90 ARG A CA 1
ATOM 695 C C . ARG A 1 90 ? -10.656 -2.463 6.192 1.00 98.06 90 ARG A C 1
ATOM 697 O O . ARG A 1 90 ? -11.551 -2.013 6.897 1.00 98.06 90 ARG A O 1
ATOM 704 N N . LEU A 1 91 ? -9.383 -2.085 6.335 1.00 97.94 91 LEU A N 1
ATOM 705 C CA . LEU A 1 91 ? -8.958 -1.066 7.305 1.00 97.94 91 LEU A CA 1
ATOM 706 C C . LEU A 1 91 ? -9.562 0.312 6.994 1.00 97.94 91 LEU A C 1
ATOM 708 O O . LEU A 1 91 ? -10.023 1.006 7.897 1.00 97.94 91 LEU A O 1
ATOM 712 N N . ALA A 1 92 ? -9.583 0.705 5.720 1.00 97.94 92 ALA A N 1
ATOM 713 C CA . ALA A 1 92 ? -10.200 1.955 5.284 1.00 97.94 92 ALA A CA 1
ATOM 714 C C . ALA A 1 92 ? -11.719 1.958 5.506 1.00 97.94 92 ALA A C 1
ATOM 716 O O . ALA A 1 92 ? -12.278 2.937 5.997 1.00 97.94 92 ALA A O 1
ATOM 717 N N . ASP A 1 93 ? -12.379 0.842 5.203 1.00 97.31 93 ASP A N 1
ATOM 718 C CA . ASP A 1 93 ? -13.813 0.673 5.416 1.00 97.31 93 ASP A CA 1
ATOM 719 C C . ASP A 1 93 ? -14.178 0.637 6.901 1.00 97.31 93 ASP A C 1
ATOM 721 O O . ASP A 1 93 ? -15.263 1.095 7.258 1.00 97.31 93 ASP A O 1
ATOM 725 N N . GLN A 1 94 ? -13.287 0.126 7.756 1.00 96.75 94 GLN A N 1
ATOM 726 C CA . GLN A 1 94 ? -13.433 0.184 9.208 1.00 96.75 94 GLN A CA 1
ATOM 727 C C . GLN A 1 94 ? -13.322 1.624 9.715 1.00 96.75 94 GLN A C 1
ATOM 729 O O . GLN A 1 94 ? -14.135 2.051 10.532 1.00 96.75 94 GLN A O 1
ATOM 734 N N . LEU A 1 95 ? -12.366 2.397 9.191 1.00 95.12 95 LEU A N 1
ATOM 735 C CA . LEU A 1 95 ? -12.219 3.817 9.512 1.00 95.12 95 LEU A CA 1
ATOM 736 C C . LEU A 1 95 ? -13.469 4.621 9.115 1.00 95.12 95 LEU A C 1
ATOM 738 O O . LEU A 1 95 ? -13.861 5.537 9.829 1.00 95.12 95 LEU A O 1
ATOM 742 N N . ALA A 1 96 ? -14.133 4.246 8.018 1.00 93.12 96 ALA A N 1
ATOM 743 C CA . ALA A 1 96 ? -15.366 4.886 7.557 1.00 93.12 96 ALA A CA 1
ATOM 744 C C . ALA A 1 96 ? -16.579 4.664 8.485 1.00 93.12 96 ALA A C 1
ATOM 746 O O . ALA A 1 96 ? -17.573 5.374 8.359 1.00 93.12 96 ALA A O 1
ATOM 747 N N . ILE A 1 97 ? -16.532 3.669 9.382 1.00 89.25 97 ILE A N 1
ATOM 748 C CA . ILE A 1 97 ? -17.600 3.410 10.366 1.00 89.25 97 ILE A CA 1
ATOM 749 C C . ILE A 1 97 ? -17.549 4.435 11.503 1.00 89.25 97 ILE A C 1
ATOM 751 O O . ILE A 1 97 ? -18.573 4.699 12.137 1.00 89.25 97 ILE A O 1
ATOM 755 N N . GLN A 1 98 ? -16.381 5.029 11.765 1.00 74.00 98 GLN A N 1
ATOM 756 C CA . GLN A 1 98 ? -16.265 6.060 12.785 1.00 74.00 98 GLN A CA 1
ATOM 757 C C . GLN A 1 98 ? -17.126 7.266 12.372 1.00 74.00 98 GLN A C 1
ATOM 759 O O . GLN A 1 98 ? -17.003 7.745 11.240 1.00 74.00 98 GLN A O 1
ATOM 764 N N . PRO A 1 99 ? -17.996 7.789 13.259 1.00 58.22 99 PRO A N 1
ATOM 765 C CA . PRO A 1 99 ? -18.601 9.090 13.013 1.00 58.22 99 PRO A CA 1
ATOM 766 C C . PRO A 1 99 ? -17.457 10.080 12.822 1.00 58.22 99 PRO A C 1
ATOM 768 O O . PRO A 1 99 ? -16.486 10.012 13.576 1.00 58.22 99 PRO A O 1
ATOM 771 N N . ALA A 1 100 ? -17.553 10.945 11.806 1.00 54.28 100 ALA A N 1
ATOM 772 C CA . ALA A 1 100 ? -16.548 11.965 11.537 1.00 54.28 100 ALA A CA 1
ATOM 773 C C . ALA A 1 100 ? -16.236 12.681 12.852 1.00 54.28 100 ALA A C 1
ATOM 775 O O . ALA A 1 100 ? -17.048 13.460 13.353 1.00 54.28 100 ALA A O 1
ATOM 776 N N . SER A 1 101 ? -15.097 12.347 13.452 1.00 46.12 101 SER A N 1
ATOM 777 C CA . SER A 1 101 ? -14.611 13.030 14.629 1.00 46.12 101 SER A CA 1
ATOM 778 C C . SER A 1 101 ? -14.355 14.447 14.150 1.00 46.12 101 SER A C 1
ATOM 780 O O . SER A 1 101 ? -13.476 14.689 13.325 1.00 46.12 101 SER A O 1
ATOM 782 N N . VAL A 1 102 ? -15.227 15.359 14.577 1.00 42.38 102 VAL A N 1
ATOM 783 C CA . VAL A 1 102 ? -15.045 16.796 14.422 1.00 42.38 102 VAL A CA 1
ATOM 784 C C . VAL A 1 102 ? -13.737 17.097 15.139 1.00 42.38 102 VAL A C 1
ATOM 786 O O . VAL A 1 102 ? -13.671 17.036 16.363 1.00 42.38 102 VAL A O 1
ATOM 789 N N . VAL A 1 103 ? -12.668 17.281 14.373 1.00 40.75 103 VAL A N 1
ATOM 790 C CA . VAL A 1 103 ? -11.400 17.775 14.898 1.00 40.75 103 VAL A CA 1
ATOM 791 C C . VAL A 1 103 ? -11.457 19.288 14.718 1.00 40.75 103 VAL A C 1
ATOM 793 O O . VAL A 1 103 ? -11.476 19.758 13.579 1.00 40.75 103 VAL A O 1
ATOM 796 N N . GLU A 1 104 ? -11.604 19.999 15.841 1.00 31.98 104 GLU A N 1
ATOM 797 C CA . GLU A 1 104 ? -11.340 21.442 15.983 1.00 31.98 104 GLU A CA 1
ATOM 798 C C . GLU A 1 104 ? -9.915 21.808 15.546 1.00 31.98 104 GLU A C 1
ATOM 800 O O . GLU A 1 104 ? -8.986 20.997 15.783 1.00 31.98 104 GLU A O 1
#

Secondary structure (DSSP, 8-state):
-EEEEEE-GGGSSSPPSS-EEEEE----SS-SS--S-HHHHHHHHHHHHHTTTS-HHHHSTTT--HHHHHHTT--TTS-GGG--HHHHHHHHHHHTTS------

Solvent-accessible surface area (backbone atoms only — not comparable to full-atom values): 6295 Å² total; per-residue (Å²): 123,44,82,76,50,74,44,59,31,88,81,45,87,80,58,58,98,54,79,46,70,49,68,51,79,77,83,67,93,67,68,94,66,76,50,87,47,66,68,46,32,51,50,50,53,50,42,27,57,76,37,48,92,39,29,37,45,69,33,32,50,92,77,39,51,62,69,51,36,46,72,36,74,43,71,42,78,42,37,48,86,76,58,56,71,62,53,49,32,33,47,22,46,49,51,66,69,52,74,84,73,82,76,129